Protein AF-A0A1J3CBD1-F1 (afdb_monomer_lite)

InterPro domains:
  IPR001047 Small ribosomal subunit protein eS8 [PTHR10394] (1-76)
  IPR022309 Ribosomal protein eS8/ribosomal biogenesis NSA2 [PF01201] (1-38)

Radius of gyration: 18.74 Å; chains: 1; bounding box: 38×30×49 Å

Secondary structure (DSSP, 8-state):
-EEEEEE-SS-THHHHTT---TT-EEEE--HHHHHHHHHHHS------TTS-TTS--------HHHHHHHHHHHHT-

Structure (mmCIF, N/CA/C/O backbone):
data_AF-A0A1J3CBD1-F1
#
_entry.id   AF-A0A1J3CBD1-F1
#
loop_
_atom_site.group_PDB
_atom_site.id
_atom_site.type_symbol
_atom_site.label_atom_id
_atom_site.label_alt_id
_atom_site.label_comp_id
_atom_site.label_asym_id
_atom_site.label_entity_id
_atom_site.label_seq_id
_atom_site.pdbx_PDB_ins_code
_atom_site.Cartn_x
_atom_site.Cartn_y
_atom_site.Cartn_z
_atom_site.occupancy
_atom_site.B_iso_or_equiv
_atom_site.auth_seq_id
_atom_site.auth_comp_id
_atom_site.auth_asym_id
_atom_site.auth_atom_id
_atom_site.pdbx_PDB_model_num
ATOM 1 N N . ARG A 1 1 ? 6.746 1.456 1.317 1.00 92.44 1 ARG A N 1
ATOM 2 C CA . ARG A 1 1 ? 7.981 0.891 0.717 1.00 92.44 1 ARG A CA 1
ATOM 3 C C . ARG A 1 1 ? 7.593 0.110 -0.529 1.00 92.44 1 ARG A C 1
ATOM 5 O O . ARG A 1 1 ? 6.587 -0.592 -0.471 1.00 92.44 1 ARG A O 1
ATOM 12 N N . ILE A 1 2 ? 8.343 0.266 -1.620 1.00 92.62 2 ILE A N 1
ATOM 13 C CA . ILE A 1 2 ? 8.180 -0.533 -2.845 1.00 92.62 2 ILE A CA 1
ATOM 14 C C . ILE A 1 2 ? 8.949 -1.838 -2.636 1.00 92.62 2 ILE A C 1
ATOM 16 O O . ILE A 1 2 ? 10.069 -1.791 -2.131 1.00 92.62 2 ILE A O 1
ATOM 20 N N . MET A 1 3 ? 8.314 -2.972 -2.924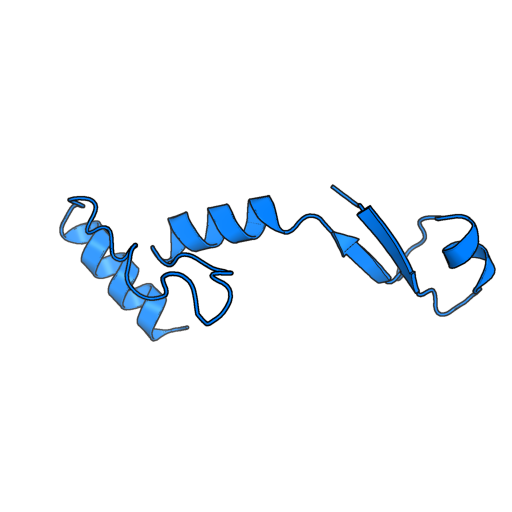 1.00 93.38 3 MET A N 1
ATOM 21 C CA . MET A 1 3 ? 8.903 -4.298 -2.723 1.00 93.38 3 MET A CA 1
ATOM 22 C C . MET A 1 3 ? 9.471 -4.853 -4.024 1.00 93.38 3 MET A C 1
ATOM 24 O O . MET A 1 3 ? 10.641 -5.211 -4.054 1.00 93.38 3 MET A O 1
ATOM 28 N N . ASP A 1 4 ? 8.651 -4.897 -5.072 1.00 94.00 4 ASP A N 1
ATOM 29 C CA . ASP A 1 4 ? 8.978 -5.577 -6.326 1.00 94.00 4 ASP A CA 1
ATOM 30 C C . ASP A 1 4 ? 8.212 -4.952 -7.503 1.00 94.00 4 ASP A C 1
ATOM 32 O O . ASP A 1 4 ? 7.119 -4.404 -7.318 1.00 94.00 4 ASP A O 1
ATOM 36 N N . VAL A 1 5 ? 8.771 -5.033 -8.709 1.00 93.75 5 VAL A N 1
ATOM 37 C CA . VAL A 1 5 ? 8.117 -4.688 -9.976 1.00 93.75 5 VAL A CA 1
ATOM 38 C C . VAL A 1 5 ? 7.575 -5.971 -10.594 1.00 93.75 5 VAL A C 1
ATOM 40 O O . VAL A 1 5 ? 8.338 -6.825 -11.024 1.00 93.75 5 VAL A O 1
ATOM 43 N N . CYS A 1 6 ? 6.251 -6.107 -10.669 1.00 94.06 6 CYS A N 1
ATOM 44 C CA . CYS A 1 6 ? 5.612 -7.347 -11.113 1.00 94.06 6 CYS A CA 1
ATOM 45 C C . CYS A 1 6 ? 5.320 -7.362 -12.618 1.00 94.06 6 CYS A C 1
ATOM 47 O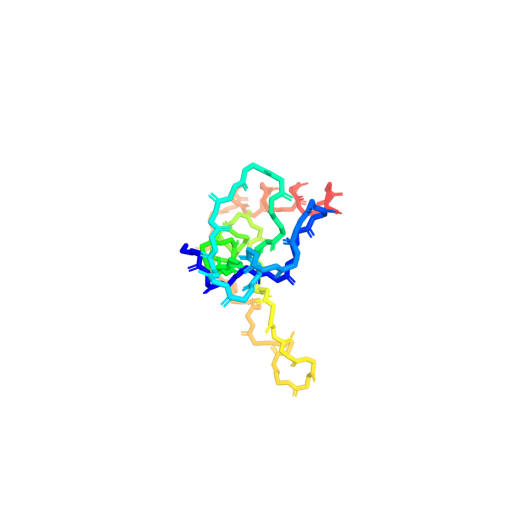 O . CYS A 1 6 ? 5.302 -8.425 -13.233 1.00 94.06 6 CYS A O 1
ATOM 49 N N . TYR A 1 7 ? 5.037 -6.197 -13.212 1.00 95.44 7 TYR A N 1
ATOM 50 C CA . TYR A 1 7 ? 4.665 -6.108 -14.624 1.00 95.44 7 TYR A CA 1
ATOM 51 C C . TYR A 1 7 ? 4.921 -4.720 -15.214 1.00 95.44 7 TYR A C 1
ATOM 53 O O . TYR A 1 7 ? 4.738 -3.690 -14.557 1.00 95.44 7 TYR A O 1
ATOM 61 N N . ASN A 1 8 ? 5.284 -4.698 -16.496 1.00 94.81 8 ASN A N 1
ATOM 62 C CA . ASN A 1 8 ? 5.387 -3.496 -17.306 1.00 94.81 8 ASN A CA 1
ATOM 63 C C . ASN A 1 8 ? 4.795 -3.760 -18.696 1.00 94.81 8 ASN A C 1
ATOM 65 O O . ASN A 1 8 ? 5.151 -4.743 -19.334 1.00 94.81 8 ASN A O 1
ATOM 69 N N . ALA A 1 9 ? 3.919 -2.875 -19.173 1.00 94.12 9 ALA A N 1
ATOM 70 C CA . ALA A 1 9 ? 3.249 -3.057 -20.461 1.00 94.12 9 ALA A CA 1
ATOM 71 C C . ALA A 1 9 ? 4.161 -2.834 -21.681 1.00 94.12 9 ALA A C 1
ATOM 73 O O . ALA A 1 9 ? 3.875 -3.352 -22.755 1.00 94.12 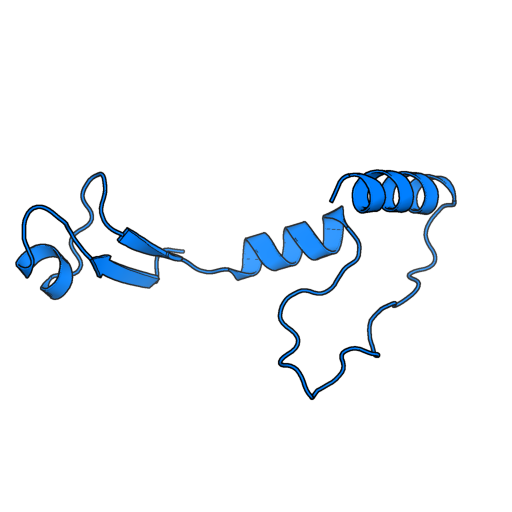9 ALA A O 1
ATOM 74 N N . SER A 1 10 ? 5.229 -2.047 -21.536 1.00 91.94 10 SER A N 1
ATOM 75 C CA . SER A 1 10 ? 6.063 -1.610 -22.659 1.00 91.94 10 SER A CA 1
ATOM 76 C C . SER A 1 10 ? 7.282 -2.500 -22.886 1.00 91.94 10 SER A C 1
ATOM 78 O O . SER A 1 10 ? 7.725 -2.636 -24.023 1.00 91.94 10 SER A O 1
ATOM 80 N N . ASN A 1 11 ? 7.869 -3.063 -21.826 1.00 92.56 11 ASN A N 1
ATOM 81 C CA . ASN A 1 11 ? 9.064 -3.901 -21.935 1.00 92.56 11 ASN A CA 1
ATOM 82 C C . ASN A 1 11 ? 9.227 -4.828 -20.717 1.00 92.56 11 ASN A C 1
ATOM 84 O O . ASN A 1 11 ? 9.335 -4.359 -19.583 1.00 92.56 11 ASN A O 1
ATOM 88 N N . ASN A 1 12 ? 9.333 -6.136 -20.967 1.00 91.50 12 ASN A N 1
ATOM 89 C CA . ASN A 1 12 ? 9.506 -7.158 -19.931 1.00 91.50 12 ASN A CA 1
ATOM 90 C C . ASN A 1 12 ? 10.889 -7.131 -19.266 1.00 91.50 12 ASN A C 1
ATOM 92 O O . ASN A 1 12 ? 11.020 -7.544 -18.115 1.00 91.50 12 ASN A O 1
ATOM 96 N N . GLU A 1 13 ? 11.914 -6.591 -19.928 1.00 93.25 13 GLU A N 1
ATOM 97 C CA . GLU A 1 13 ? 13.240 -6.447 -19.317 1.00 93.25 13 GLU A CA 1
ATOM 98 C C . GLU A 1 13 ? 13.203 -5.528 -18.093 1.00 93.25 13 GLU A C 1
ATOM 100 O O . GLU A 1 13 ? 13.940 -5.754 -17.139 1.00 93.25 13 GLU A O 1
ATOM 105 N N . LEU A 1 14 ? 12.285 -4.556 -18.062 1.00 91.75 14 LEU A N 1
ATOM 106 C CA . LEU A 1 14 ? 12.118 -3.635 -16.933 1.00 91.75 14 LEU A CA 1
ATOM 107 C C . LEU A 1 14 ? 11.575 -4.328 -15.677 1.00 91.75 14 LEU A C 1
ATOM 109 O O . LEU A 1 14 ? 11.818 -3.857 -14.567 1.00 91.75 14 LEU A O 1
ATOM 113 N N . VAL A 1 15 ? 10.870 -5.450 -15.849 1.00 93.00 15 VAL A N 1
ATOM 114 C CA . VAL A 1 15 ? 10.453 -6.331 -14.749 1.00 93.00 15 VAL A CA 1
ATOM 115 C C . VAL A 1 15 ? 11.675 -7.085 -14.224 1.00 93.00 15 VAL A C 1
ATOM 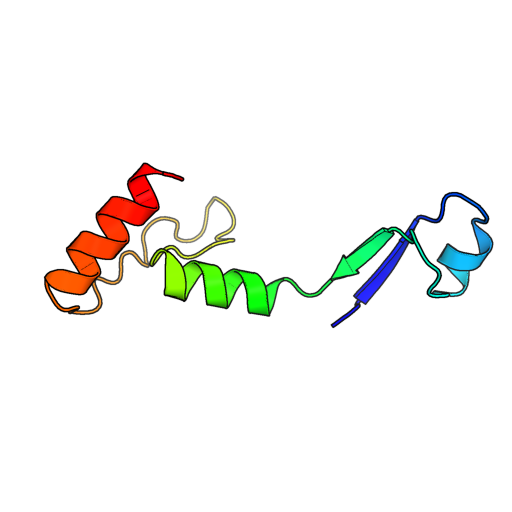117 O O . VAL A 1 15 ? 11.939 -7.098 -13.026 1.00 93.00 15 VAL A O 1
ATOM 120 N N . ARG A 1 16 ? 12.494 -7.641 -15.125 1.00 93.81 16 ARG A N 1
ATOM 121 C CA . ARG A 1 16 ? 13.707 -8.388 -14.760 1.00 93.81 16 ARG A CA 1
ATOM 122 C C . ARG A 1 16 ? 14.747 -7.515 -14.054 1.00 93.81 16 ARG A C 1
ATOM 124 O O . ARG A 1 16 ? 15.408 -7.981 -13.131 1.00 93.81 16 ARG A O 1
ATOM 131 N N . THR A 1 17 ? 14.896 -6.260 -14.473 1.00 95.56 17 THR A N 1
ATOM 132 C CA . THR A 1 17 ? 15.861 -5.309 -13.898 1.00 95.56 17 THR A CA 1
ATOM 133 C C . THR A 1 17 ? 15.281 -4.436 -12.792 1.00 95.56 17 THR A C 1
ATOM 135 O O . THR A 1 17 ? 15.979 -3.543 -12.316 1.00 95.56 17 THR A O 1
ATOM 138 N N . GLN A 1 18 ? 14.027 -4.657 -12.379 1.00 93.50 18 GLN A N 1
ATOM 139 C CA . GLN A 1 18 ? 13.387 -3.902 -11.294 1.00 93.50 18 GLN A CA 1
ATOM 140 C C . GLN A 1 18 ? 13.399 -2.383 -11.531 1.00 93.50 18 GLN A C 1
ATOM 142 O O . GLN A 1 18 ? 13.624 -1.577 -10.628 1.00 93.50 18 GLN A O 1
ATOM 147 N N . THR A 1 19 ? 13.200 -1.973 -12.786 1.00 93.62 19 THR A N 1
ATOM 148 C CA . THR A 1 19 ? 13.289 -0.569 -13.190 1.00 93.62 19 THR A CA 1
ATOM 149 C C . THR A 1 19 ? 11.944 0.132 -13.037 1.00 93.62 19 THR A C 1
ATOM 151 O O . THR A 1 19 ? 10.932 -0.274 -13.608 1.00 93.62 19 THR A O 1
ATOM 154 N N . LEU A 1 20 ? 11.941 1.233 -12.283 1.00 94.81 20 LEU A N 1
ATOM 155 C CA . LEU A 1 20 ? 10.742 2.018 -12.012 1.00 94.81 20 LEU A CA 1
ATOM 156 C C . LEU A 1 20 ? 10.488 3.030 -13.129 1.00 94.81 20 LEU A C 1
ATOM 158 O O . LEU A 1 20 ? 11.241 3.984 -13.315 1.00 94.81 20 LEU A O 1
ATOM 162 N N . VAL A 1 21 ? 9.379 2.842 -13.837 1.00 94.62 21 VAL A N 1
ATOM 163 C CA . VAL A 1 21 ? 8.855 3.789 -14.826 1.00 94.62 21 VAL A CA 1
ATOM 164 C C . VAL A 1 21 ? 7.380 4.065 -14.549 1.00 94.62 21 VAL A C 1
ATOM 166 O O . VAL A 1 21 ? 6.706 3.315 -13.837 1.00 94.62 21 VAL A O 1
ATOM 169 N N . LYS A 1 22 ? 6.852 5.152 -15.117 1.00 94.44 22 LYS A N 1
ATOM 170 C CA . LYS A 1 22 ? 5.422 5.468 -15.024 1.00 94.44 22 LYS A CA 1
ATOM 171 C C . LYS A 1 22 ? 4.588 4.294 -15.561 1.00 94.44 22 LYS A C 1
ATOM 173 O O . LYS A 1 22 ? 4.919 3.738 -16.603 1.00 94.44 22 LYS A O 1
ATOM 178 N N . ASN A 1 23 ? 3.494 3.969 -14.867 1.00 93.81 23 ASN A N 1
ATOM 179 C CA . ASN A 1 23 ? 2.584 2.849 -15.157 1.00 93.81 23 ASN A CA 1
ATOM 180 C C . ASN A 1 23 ? 3.153 1.431 -14.937 1.00 93.81 23 ASN A C 1
ATOM 182 O O . ASN A 1 23 ? 2.520 0.464 -15.355 1.00 93.81 23 ASN A O 1
ATOM 186 N N . ALA A 1 24 ? 4.300 1.271 -14.269 1.00 95.50 24 ALA A N 1
ATOM 187 C CA . ALA A 1 24 ? 4.719 -0.049 -13.800 1.00 95.50 24 ALA A CA 1
ATOM 188 C C . ALA A 1 24 ? 3.768 -0.563 -12.702 1.00 95.50 24 ALA A C 1
ATOM 190 O O . ALA A 1 24 ? 3.391 0.187 -11.797 1.00 95.50 24 ALA A O 1
ATOM 191 N N . ILE A 1 25 ? 3.400 -1.843 -12.766 1.00 95.44 25 ILE A N 1
ATOM 192 C CA . ILE A 1 25 ? 2.642 -2.509 -11.702 1.00 95.44 25 ILE A CA 1
ATOM 193 C C . ILE A 1 25 ? 3.648 -3.039 -10.687 1.00 95.44 25 ILE A C 1
ATOM 195 O O . ILE A 1 25 ? 4.522 -3.838 -11.026 1.00 95.44 25 ILE A O 1
ATOM 199 N N . VAL A 1 26 ? 3.517 -2.588 -9.442 1.00 96.25 26 VAL A N 1
ATOM 200 C CA . VAL A 1 26 ? 4.472 -2.871 -8.367 1.00 96.25 26 VAL A CA 1
ATOM 201 C C . VAL A 1 26 ? 3.772 -3.419 -7.130 1.00 96.25 26 VAL A C 1
ATOM 203 O O . VAL A 1 26 ? 2.633 -3.054 -6.831 1.00 96.25 26 VAL A O 1
ATOM 206 N N . GLN A 1 27 ? 4.474 -4.258 -6.376 1.00 95.38 27 GLN A N 1
ATOM 207 C CA . GLN A 1 27 ? 4.053 -4.683 -5.050 1.00 95.38 27 GLN A CA 1
ATOM 208 C C . GLN A 1 27 ? 4.518 -3.668 -4.001 1.00 95.38 27 GLN A C 1
ATOM 210 O O . GLN A 1 27 ? 5.676 -3.240 -3.981 1.00 95.38 27 GLN A O 1
ATOM 215 N N . VAL A 1 28 ? 3.610 -3.283 -3.103 1.00 95.25 28 VAL A N 1
ATOM 216 C CA . VAL A 1 28 ? 3.865 -2.307 -2.036 1.00 95.25 28 VAL A CA 1
ATOM 217 C C . VAL A 1 28 ? 3.594 -2.898 -0.660 1.00 95.25 28 VAL A C 1
ATOM 219 O O . VAL A 1 28 ? 2.741 -3.765 -0.487 1.00 95.25 28 VAL A O 1
ATOM 222 N N . ASP A 1 29 ? 4.311 -2.382 0.335 1.00 92.88 29 ASP A N 1
ATOM 223 C CA . ASP A 1 29 ? 4.095 -2.723 1.740 1.00 92.88 29 ASP A CA 1
ATOM 224 C C . ASP A 1 29 ? 2.701 -2.274 2.215 1.00 92.88 29 ASP A C 1
ATOM 226 O O . ASP A 1 29 ? 2.378 -1.083 2.194 1.00 92.88 29 ASP A O 1
ATOM 230 N N . ALA A 1 30 ? 1.890 -3.236 2.662 1.00 91.94 30 ALA A N 1
ATOM 231 C CA . ALA A 1 30 ? 0.513 -3.017 3.094 1.00 91.94 30 ALA A CA 1
ATOM 232 C C . ALA A 1 30 ? 0.378 -2.543 4.557 1.00 91.94 30 ALA A C 1
ATOM 234 O O . ALA A 1 30 ? -0.707 -2.120 4.966 1.00 91.94 30 ALA A O 1
ATOM 235 N N . THR A 1 31 ? 1.451 -2.595 5.357 1.00 88.81 31 THR A N 1
ATOM 236 C CA . THR A 1 31 ? 1.409 -2.331 6.810 1.00 88.81 31 THR A CA 1
ATOM 237 C C . THR A 1 31 ? 0.828 -0.954 7.163 1.00 88.81 31 THR A C 1
ATOM 239 O O . THR A 1 31 ? -0.074 -0.899 8.004 1.00 88.81 31 THR A O 1
ATOM 242 N N . PRO A 1 32 ? 1.235 0.153 6.502 1.00 93.00 32 PRO A N 1
ATOM 243 C CA . PRO A 1 32 ? 0.676 1.474 6.795 1.00 93.00 32 PRO A CA 1
ATOM 244 C C . PRO A 1 32 ? -0.831 1.560 6.519 1.00 93.00 32 PRO A C 1
ATOM 246 O O . PRO A 1 32 ? -1.570 2.194 7.272 1.00 93.00 32 PRO A O 1
ATOM 249 N N . PHE A 1 33 ? -1.311 0.880 5.473 1.00 90.75 33 PHE A N 1
ATOM 250 C CA . PHE A 1 33 ? -2.731 0.860 5.121 1.00 90.75 33 PHE A CA 1
ATOM 251 C C . PHE A 1 33 ? -3.548 0.037 6.120 1.00 90.75 33 PHE A C 1
ATOM 253 O O . PHE A 1 33 ? -4.621 0.473 6.537 1.00 90.75 33 PHE A O 1
ATOM 260 N N . LYS A 1 34 ? -3.022 -1.112 6.568 1.00 87.94 34 LYS A N 1
ATOM 261 C CA . LYS A 1 34 ? -3.645 -1.928 7.621 1.00 87.94 34 LYS A CA 1
ATOM 262 C C . LYS A 1 34 ? -3.757 -1.151 8.937 1.00 87.94 34 LYS A C 1
ATOM 264 O O . LYS A 1 34 ? -4.828 -1.137 9.538 1.00 87.94 34 LYS A O 1
ATOM 269 N N . GLN A 1 35 ? -2.693 -0.460 9.350 1.00 87.50 35 GLN A N 1
ATOM 270 C CA . GLN A 1 35 ? -2.687 0.355 10.570 1.00 87.50 35 GLN A CA 1
ATOM 271 C C . GLN A 1 35 ? -3.680 1.524 10.490 1.00 87.50 35 GLN A C 1
ATOM 273 O O . GLN A 1 35 ? -4.413 1.793 11.449 1.00 87.50 35 GLN A O 1
ATOM 278 N N . TRP A 1 36 ? -3.738 2.207 9.342 1.00 89.62 36 TRP A N 1
ATOM 279 C CA . TRP A 1 36 ? -4.723 3.262 9.119 1.00 89.62 36 TRP A CA 1
ATOM 280 C C . TRP A 1 36 ? -6.146 2.709 9.191 1.00 89.62 36 TRP A C 1
ATOM 282 O O . TRP A 1 36 ? -6.980 3.277 9.891 1.00 89.62 36 TRP A O 1
ATOM 292 N N . TYR A 1 37 ? -6.415 1.576 8.541 1.00 87.06 37 TYR A N 1
ATOM 293 C CA . TYR A 1 37 ? -7.739 0.960 8.528 1.00 87.06 37 TYR A CA 1
ATOM 294 C C . TYR A 1 37 ? -8.190 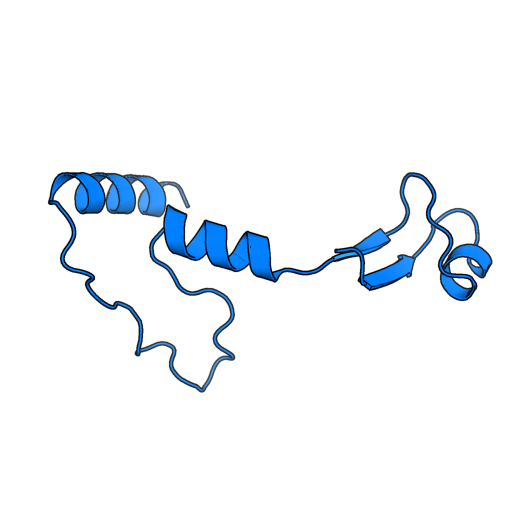0.535 9.932 1.00 87.06 37 TYR A C 1
ATOM 296 O O . TYR A 1 37 ? -9.315 0.835 10.339 1.00 87.06 37 TYR A O 1
ATOM 304 N N . GLN A 1 38 ? -7.284 -0.057 10.715 1.00 86.06 38 GLN A N 1
ATOM 305 C CA . GLN A 1 38 ? -7.525 -0.390 12.119 1.00 86.06 38 GLN A CA 1
ATOM 306 C C . GLN A 1 38 ? -7.839 0.856 12.951 1.00 86.06 38 GLN A C 1
ATOM 308 O O . GLN A 1 38 ? -8.781 0.857 13.734 1.00 86.06 38 GLN A O 1
ATOM 313 N N . THR A 1 39 ? -7.106 1.950 12.756 1.00 85.00 39 THR A N 1
ATOM 314 C CA . THR A 1 39 ? -7.350 3.199 13.497 1.00 85.00 39 THR A CA 1
ATOM 315 C C . THR A 1 39 ? -8.641 3.895 13.048 1.00 85.00 39 THR A C 1
ATOM 317 O O . THR A 1 39 ? -9.341 4.506 13.857 1.00 85.00 39 THR A O 1
ATOM 320 N N . HIS A 1 40 ? -8.972 3.820 11.758 1.00 85.12 40 HIS A N 1
ATOM 321 C CA . HIS A 1 40 ? -10.090 4.550 11.165 1.00 85.12 40 HIS A CA 1
ATOM 322 C C . HIS A 1 40 ? -11.443 3.877 11.413 1.00 85.12 40 HIS A C 1
ATOM 324 O O . HIS A 1 40 ? -12.423 4.577 11.701 1.00 85.12 40 HIS A O 1
ATOM 330 N N . TYR A 1 41 ? -11.477 2.543 11.317 1.00 83.94 41 TYR A N 1
ATOM 331 C CA . TYR A 1 41 ? -12.685 1.720 11.423 1.00 83.94 41 TYR A CA 1
ATOM 332 C C . TYR A 1 41 ? -12.722 0.827 12.668 1.00 83.94 41 TYR A C 1
ATOM 334 O O . TYR A 1 41 ? -13.779 0.285 12.989 1.00 83.94 41 TYR A O 1
ATOM 342 N N . GLY A 1 42 ? -11.610 0.686 13.394 1.00 80.38 42 GLY A N 1
ATOM 343 C CA . GLY A 1 42 ? -11.533 -0.207 14.554 1.00 80.38 42 GLY A CA 1
ATOM 344 C C . GLY A 1 42 ? -11.542 -1.689 14.181 1.00 80.38 42 GLY A C 1
ATOM 345 O O . GLY A 1 42 ? -11.867 -2.514 15.023 1.00 80.38 42 GLY A O 1
ATOM 346 N N . VAL A 1 43 ? -11.247 -2.028 12.922 1.00 81.50 43 VAL A N 1
ATOM 347 C CA . VAL A 1 43 ? -11.303 -3.400 12.401 1.00 81.50 43 VAL A CA 1
ATOM 348 C C . VAL A 1 43 ? -9.896 -3.867 12.060 1.00 81.50 43 VAL A C 1
ATOM 350 O O . VAL A 1 43 ? -9.180 -3.200 11.311 1.00 81.50 43 VAL A O 1
ATOM 353 N N . GLU A 1 44 ? -9.509 -5.033 12.566 1.00 77.38 44 GLU A N 1
ATOM 354 C CA . GLU A 1 44 ? -8.242 -5.656 12.194 1.00 77.38 44 GLU A CA 1
ATOM 355 C C . GLU A 1 44 ? -8.353 -6.371 10.844 1.00 77.38 44 GLU A C 1
ATOM 357 O O . GLU A 1 44 ? -9.189 -7.250 10.640 1.00 77.38 44 GLU A O 1
ATOM 362 N N . LEU A 1 45 ? -7.509 -5.966 9.891 1.00 76.31 45 LEU A N 1
ATOM 363 C CA . LEU A 1 45 ? -7.486 -6.512 8.535 1.00 76.31 45 LEU A CA 1
ATOM 364 C C . LEU A 1 45 ? -6.413 -7.605 8.397 1.00 76.31 45 LEU A C 1
ATOM 366 O O . LEU A 1 45 ? -5.299 -7.447 8.890 1.00 76.31 45 LEU A O 1
ATOM 370 N N . GLY A 1 46 ? -6.692 -8.688 7.667 1.00 69.56 46 GLY A N 1
ATOM 371 C CA . GLY A 1 46 ? -5.672 -9.684 7.300 1.00 69.56 46 GLY A CA 1
ATOM 372 C C . GLY A 1 46 ? -5.473 -10.844 8.281 1.00 69.56 46 GLY A C 1
ATOM 373 O O . GLY A 1 46 ? -4.426 -11.490 8.234 1.00 69.56 46 GLY A O 1
ATOM 374 N N . ASN A 1 47 ? -6.457 -11.143 9.133 1.00 67.50 47 ASN A N 1
ATOM 375 C CA . ASN A 1 47 ? -6.461 -12.409 9.868 1.00 67.50 47 ASN A CA 1
ATOM 376 C C . ASN A 1 47 ? -6.742 -13.530 8.860 1.00 67.50 47 ASN A C 1
ATOM 378 O O . ASN A 1 47 ? -7.787 -13.554 8.206 1.00 67.50 47 ASN A O 1
ATOM 382 N N . LYS A 1 48 ? -5.766 -14.426 8.670 1.00 56.75 48 LYS A N 1
ATOM 383 C CA . LYS A 1 48 ? -5.902 -15.597 7.793 1.00 56.75 48 LYS A CA 1
ATOM 384 C C . LYS A 1 48 ? -7.089 -16.412 8.311 1.00 56.75 48 LYS A C 1
ATOM 386 O O . LYS A 1 48 ? -7.091 -16.785 9.485 1.00 56.75 48 LYS A O 1
ATOM 391 N N . ALA A 1 49 ? -8.090 -16.648 7.460 1.00 48.75 49 ALA A N 1
ATOM 392 C CA . ALA A 1 49 ? -9.294 -17.391 7.822 1.00 48.75 49 ALA A CA 1
ATOM 393 C C . ALA A 1 49 ? -8.901 -18.704 8.527 1.00 48.75 49 ALA A C 1
ATOM 395 O O . ALA A 1 49 ? -8.287 -19.575 7.916 1.00 48.75 49 ALA A O 1
ATOM 396 N N . GLY A 1 50 ? -9.165 -18.789 9.835 1.00 50.38 50 GLY A N 1
ATOM 397 C CA . GLY A 1 50 ? -8.831 -19.948 10.672 1.00 50.38 50 GLY A CA 1
ATOM 398 C C . GLY A 1 50 ? -8.006 -19.656 11.930 1.00 50.38 50 GLY A C 1
ATOM 399 O O . GLY A 1 50 ? -8.050 -20.459 12.855 1.00 50.38 50 GLY A O 1
ATOM 400 N N . LYS A 1 51 ? -7.310 -18.516 12.033 1.00 45.44 51 LYS A N 1
ATOM 401 C CA . LYS A 1 51 ? -6.687 -18.075 13.295 1.00 45.44 51 LYS A CA 1
ATOM 402 C C . LYS A 1 51 ? -7.262 -16.719 13.684 1.00 45.44 51 LYS A C 1
ATOM 404 O O . LYS A 1 51 ? -6.882 -15.696 13.133 1.00 45.44 51 LYS A O 1
ATOM 409 N N . GLU A 1 52 ? -8.228 -16.756 14.596 1.00 44.69 52 GLU A N 1
ATOM 410 C CA . GLU A 1 52 ? -8.694 -15.590 15.353 1.00 44.69 52 GLU A CA 1
ATOM 411 C C . GLU A 1 52 ? -9.394 -14.499 14.524 1.00 44.69 52 GLU A C 1
ATOM 413 O O . GLU A 1 52 ? -9.055 -13.321 14.557 1.00 44.69 52 GLU A O 1
ATOM 418 N N . ALA A 1 53 ? -10.486 -14.860 13.849 1.00 42.72 53 ALA A N 1
ATOM 419 C CA . ALA A 1 53 ? -11.508 -13.875 13.469 1.00 42.72 53 ALA A CA 1
ATOM 420 C C . ALA A 1 53 ? -12.329 -13.365 14.683 1.00 42.72 53 ALA A C 1
ATOM 422 O O . ALA A 1 53 ? -13.270 -12.597 14.510 1.00 42.72 53 ALA A O 1
ATOM 423 N N . ALA A 1 54 ? -11.991 -13.800 15.905 1.00 38.25 54 ALA A N 1
ATOM 424 C CA . ALA A 1 54 ? -12.772 -13.576 17.121 1.00 38.25 54 ALA A CA 1
ATOM 425 C C . ALA A 1 54 ? -12.055 -12.758 18.218 1.00 38.25 54 ALA A C 1
ATOM 427 O O . ALA A 1 54 ? -12.687 -12.453 19.223 1.00 38.25 54 ALA A O 1
ATOM 428 N N . ALA A 1 55 ? -10.773 -12.396 18.067 1.00 38.69 55 ALA A N 1
ATOM 429 C CA . ALA A 1 55 ? -9.987 -11.885 19.200 1.00 38.69 55 ALA A CA 1
ATOM 430 C C . ALA A 1 55 ? -9.932 -10.354 19.360 1.00 38.69 55 ALA A C 1
ATOM 432 O O . ALA A 1 55 ? -9.556 -9.884 20.426 1.00 38.69 55 ALA A O 1
ATOM 433 N N . THR A 1 56 ? -10.328 -9.547 18.375 1.00 42.38 56 THR A N 1
ATOM 434 C CA . THR A 1 56 ? -10.051 -8.094 18.426 1.00 42.38 56 THR A CA 1
ATOM 435 C C . THR A 1 56 ? -11.214 -7.248 17.921 1.00 42.38 56 THR A C 1
ATOM 437 O O . THR A 1 56 ? -11.052 -6.222 17.269 1.00 42.38 56 THR A O 1
ATOM 440 N N . THR A 1 57 ? -12.423 -7.589 18.370 1.00 44.31 57 THR A 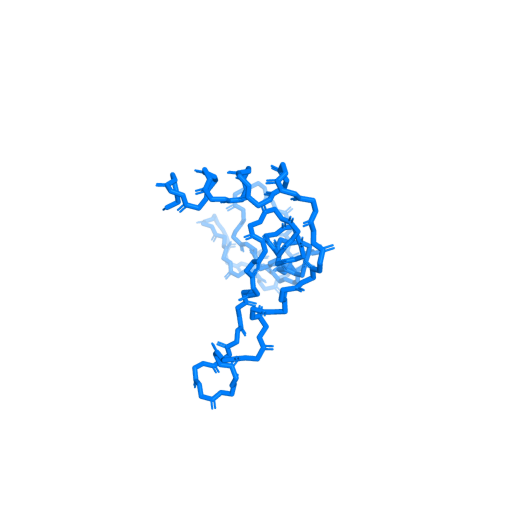N 1
ATOM 441 C CA . THR A 1 57 ? -13.265 -6.515 18.923 1.00 44.31 57 THR A CA 1
ATOM 442 C C . THR A 1 57 ? -12.747 -6.249 20.336 1.00 44.31 57 THR A C 1
ATOM 444 O O . THR A 1 57 ? -13.448 -6.474 21.315 1.00 44.31 57 THR A O 1
ATOM 447 N N . GLU A 1 58 ? -11.476 -5.850 20.473 1.00 44.75 58 GLU A N 1
ATOM 448 C CA . GLU A 1 58 ? -11.048 -5.230 21.715 1.00 44.75 58 GLU A CA 1
ATOM 449 C C . GLU A 1 58 ? -11.860 -3.947 21.775 1.00 44.75 58 GLU A C 1
ATOM 451 O O . GLU A 1 58 ? -11.583 -2.965 21.080 1.00 44.75 58 GLU A O 1
ATOM 456 N N . GLU A 1 59 ? -12.927 -3.986 22.564 1.00 51.25 59 GLU A N 1
ATOM 457 C CA . GLU A 1 59 ? -13.629 -2.814 23.036 1.00 51.25 59 GLU A CA 1
ATOM 458 C C . GLU A 1 59 ? -12.641 -1.995 23.866 1.00 51.25 59 GLU A C 1
ATOM 460 O O . GLU A 1 59 ? -12.710 -1.917 25.094 1.00 51.25 59 GLU A O 1
ATOM 465 N N . LYS A 1 60 ? -11.688 -1.344 23.195 1.00 57.84 60 LYS A N 1
ATOM 466 C CA . LYS A 1 60 ? -10.917 -0.271 23.784 1.00 57.84 60 LYS A CA 1
ATOM 467 C C . LYS A 1 60 ? -11.968 0.694 24.299 1.00 57.84 60 LYS A C 1
ATOM 469 O O . LYS A 1 60 ? -12.793 1.182 23.515 1.00 57.84 60 LYS A O 1
ATOM 474 N N . LYS A 1 61 ? -12.006 0.892 25.621 1.00 60.09 61 LYS A N 1
ATOM 475 C CA . LYS A 1 61 ? -12.965 1.780 26.286 1.00 60.09 61 LYS A CA 1
ATOM 476 C C . LYS A 1 61 ? -12.808 3.170 25.684 1.00 60.09 61 LYS A C 1
ATOM 478 O O . LYS A 1 61 ? -11.929 3.943 26.043 1.00 60.09 61 LYS A O 1
ATOM 483 N N . THR A 1 62 ? -13.634 3.439 24.690 1.00 71.75 62 THR A N 1
ATOM 484 C CA . THR A 1 62 ? -13.610 4.645 23.880 1.00 71.75 62 THR A CA 1
ATOM 485 C C . THR A 1 62 ? -14.811 5.493 24.246 1.00 71.75 62 THR A C 1
ATOM 487 O O . THR A 1 62 ? -15.864 4.989 24.647 1.00 71.75 62 THR A O 1
ATOM 490 N N . SER A 1 63 ? -14.644 6.806 24.098 1.00 84.38 63 SER A N 1
ATOM 491 C CA . SER A 1 63 ? -15.717 7.781 24.284 1.00 84.38 63 SER A CA 1
ATOM 492 C C . SER A 1 63 ? -16.942 7.430 23.429 1.00 84.38 63 SER A C 1
ATOM 494 O O . SER A 1 63 ? -16.811 6.978 22.287 1.00 84.38 63 SER A O 1
ATOM 496 N N . SER A 1 64 ? -18.141 7.703 23.952 1.00 83.00 64 SER A N 1
ATOM 497 C CA . SER A 1 64 ? -19.421 7.527 23.246 1.00 83.00 64 SER A CA 1
ATOM 498 C C . SER A 1 64 ? -19.437 8.207 21.868 1.00 83.00 64 SER A C 1
ATOM 500 O O . SER A 1 64 ? -20.001 7.678 20.909 1.00 83.00 64 SER A O 1
ATOM 502 N N . HIS A 1 65 ? -18.736 9.335 21.734 1.00 84.94 65 HIS A N 1
ATOM 503 C CA . HIS A 1 65 ? -18.597 10.072 20.481 1.00 84.94 65 HIS A CA 1
ATOM 504 C C . HIS A 1 65 ? -17.814 9.294 19.419 1.00 84.94 65 HIS A C 1
ATOM 506 O O . HIS A 1 65 ? -18.185 9.319 18.244 1.00 84.94 65 HIS A O 1
ATOM 512 N N . LEU A 1 66 ? -16.748 8.592 19.816 1.00 81.75 66 LEU A N 1
ATOM 513 C CA . LEU A 1 66 ? -15.957 7.769 18.900 1.00 81.75 66 LEU A CA 1
ATOM 514 C C . LEU A 1 66 ? -16.753 6.549 18.447 1.00 81.75 66 LEU A C 1
ATOM 516 O O . LEU A 1 66 ? -16.778 6.269 17.253 1.00 81.75 66 LEU A O 1
ATOM 520 N N . LYS A 1 67 ? -17.492 5.901 19.355 1.00 83.38 67 LYS A N 1
ATOM 521 C CA . LYS A 1 67 ? -18.392 4.791 19.002 1.00 83.38 67 LYS A CA 1
ATOM 522 C C . LYS A 1 67 ? -19.443 5.218 17.973 1.00 83.38 67 LYS A C 1
ATOM 524 O O . LYS A 1 67 ? -19.653 4.518 16.985 1.00 83.38 67 LYS A O 1
ATOM 529 N N . ARG A 1 68 ? -20.048 6.404 18.141 1.00 86.19 68 ARG A N 1
ATOM 530 C CA . ARG A 1 68 ? -20.996 6.968 17.161 1.00 86.19 68 ARG A CA 1
ATOM 531 C C . ARG A 1 68 ? -20.342 7.207 15.796 1.00 86.19 68 ARG A C 1
ATOM 533 O O . ARG A 1 68 ? -20.920 6.834 14.779 1.00 86.19 68 ARG A O 1
ATOM 540 N N . LYS A 1 69 ? -19.137 7.791 15.768 1.00 85.00 69 LYS A N 1
ATOM 541 C CA . LYS A 1 69 ? -18.387 8.037 14.521 1.00 85.00 69 LYS A CA 1
ATOM 542 C C . LYS A 1 69 ? -17.995 6.736 13.818 1.00 85.00 69 LYS A C 1
ATOM 544 O O . LYS A 1 69 ? -18.156 6.642 12.608 1.00 85.00 69 LYS A O 1
ATOM 549 N N . LEU A 1 70 ? -17.520 5.737 14.560 1.00 85.69 70 LEU A N 1
ATOM 550 C CA . LEU A 1 70 ? -17.176 4.423 14.014 1.00 85.69 70 LEU A CA 1
ATOM 551 C C . LEU A 1 70 ? -18.408 3.723 13.435 1.00 85.69 70 LEU A C 1
ATOM 553 O O . LEU A 1 70 ? -18.348 3.228 12.316 1.00 85.69 70 LEU A O 1
ATOM 557 N N . LYS A 1 71 ? -19.551 3.765 14.135 1.00 85.50 71 LYS A N 1
ATOM 558 C CA . LYS A 1 71 ? -20.819 3.215 13.631 1.00 85.50 71 LYS A CA 1
ATOM 559 C C . LYS A 1 71 ? -21.251 3.872 12.317 1.00 85.50 71 LYS A C 1
ATOM 561 O O . LYS A 1 71 ? -21.640 3.168 11.395 1.00 85.50 71 LYS A O 1
ATOM 566 N N . GLN A 1 72 ? -21.153 5.198 12.219 1.00 88.00 72 GLN A N 1
ATOM 567 C CA . GLN A 1 72 ? -21.482 5.923 10.990 1.00 88.00 72 GLN A CA 1
ATOM 568 C C . GLN A 1 72 ? -20.535 5.560 9.837 1.00 88.00 72 GLN A C 1
ATOM 570 O O . GLN A 1 72 ? -20.997 5.303 8.732 1.00 88.00 72 GLN A O 1
ATOM 575 N N . ARG A 1 73 ? -19.224 5.496 10.096 1.00 85.75 73 ARG A N 1
ATOM 576 C CA . ARG A 1 73 ? -18.211 5.133 9.089 1.00 85.75 73 ARG A CA 1
ATOM 577 C C . ARG A 1 73 ? -18.356 3.695 8.600 1.00 85.75 73 ARG A C 1
ATOM 579 O O . ARG A 1 73 ? -18.197 3.438 7.416 1.00 85.75 73 ARG A O 1
ATOM 586 N N . ASN A 1 74 ? -18.682 2.773 9.501 1.00 84.12 74 ASN A N 1
ATOM 587 C CA . ASN A 1 74 ? -18.911 1.373 9.155 1.00 84.12 74 ASN A CA 1
ATOM 588 C C . ASN A 1 74 ? -20.207 1.164 8.355 1.00 84.12 74 ASN A C 1
ATOM 590 O O . ASN A 1 74 ? -20.317 0.152 7.680 1.00 84.12 74 ASN A O 1
ATOM 594 N N . ALA A 1 75 ? -21.173 2.088 8.419 1.00 85.00 75 ALA A N 1
ATOM 595 C CA . ALA A 1 75 ? -22.424 1.989 7.664 1.00 85.00 75 ALA A CA 1
ATOM 596 C C . ALA A 1 75 ? -22.281 2.384 6.183 1.00 85.00 75 ALA A C 1
ATOM 598 O O . ALA A 1 75 ? -23.074 1.941 5.362 1.00 85.00 75 ALA A O 1
ATOM 599 N N . SER A 1 76 ? -21.295 3.222 5.843 1.00 78.94 76 SER A N 1
ATOM 600 C CA . SER A 1 76 ? -20.992 3.629 4.462 1.00 78.94 76 SER A CA 1
ATOM 601 C C . SER A 1 76 ? -19.896 2.785 3.800 1.00 78.94 76 SER A C 1
ATOM 603 O O . SER A 1 76 ? -19.420 3.150 2.728 1.00 78.94 76 SER A O 1
ATOM 605 N N . ARG A 1 77 ? -19.436 1.734 4.483 1.00 67.12 77 ARG A N 1
ATOM 606 C CA . ARG A 1 77 ? -18.445 0.776 3.995 1.00 67.12 77 ARG A CA 1
ATOM 607 C C . ARG A 1 77 ? -19.151 -0.370 3.288 1.00 67.12 77 ARG A C 1
ATOM 609 O O . ARG A 1 77 ? -18.666 -0.748 2.204 1.00 67.12 77 ARG A O 1
#

Sequence (77 aa):
RIMDVCYNASNNELVRTQTLVKNAIVQVDATPFKQWYQTHYGVELGNKAGKEAAATTEEKKTSSHLKRKLKQRNASR

Organism: Noccaea caerulescens (NCBI:txid107243)

Foldseek 3Di:
DWDAFDDDPPDPVCRVVRPDDPPTDTDDDCVVVQVCCCVQQVDHPDDDPPPDPPDRVPPPVDDPVVVVNNVVVVVVD

pLDDT: mean 80.77, std 17.15, range [38.25, 96.25]